Protein AF-A0A0D6L3E4-F1 (afdb_monomer_lite)

pLDDT: mean 83.09, std 7.88, range [55.25, 94.44]

Secondary structure (DSSP, 8-state):
-HHHHHTHHHHHGGGHHHHHHHHHHHHHHHHHHHHTT-HHHHHHHHHHHHHHHHHHHHHHHHHHHHHHHHHHTT-HHHHHH---HHHHHHHHHHH-SGGGGGT---TTTS-HHHHHHHHHHHHH--PPP--HHHHHHHHHHHHHHHHHTT-

InterPro domains:
  IPR002687 Nop domain [PF01798] (52-151)
  IPR012976 NOSIC [SM00931] (45-97)
  IPR036070 Nop domain superfamily [SSF89124] (38-151)
  IPR045056 Nucleolar protein Nop56/Nop58 [PTHR10894] (1-151)

Structure (mmCIF, N/CA/C/O backbone):
data_AF-A0A0D6L3E4-F1
#
_entry.id   AF-A0A0D6L3E4-F1
#
loop_
_atom_site.group_PDB
_atom_site.id
_atom_site.type_symbol
_atom_site.label_atom_id
_atom_site.label_alt_id
_atom_site.label_comp_id
_atom_site.label_asym_id
_atom_site.label_entity_id
_atom_site.label_seq_id
_atom_site.pdbx_PDB_ins_code
_atom_site.Cartn_x
_atom_site.Cartn_y
_atom_site.Cartn_z
_atom_site.occupancy
_atom_site.B_iso_or_equiv
_atom_site.auth_seq_id
_atom_site.auth_comp_id
_atom_site.auth_asym_id
_atom_site.auth_atom_id
_atom_site.pdbx_PDB_model_num
ATOM 1 N N . MET A 1 1 ? 37.927 -5.385 -56.329 1.00 59.38 1 MET A N 1
ATOM 2 C CA . MET A 1 1 ? 36.791 -5.251 -55.379 1.00 59.38 1 MET A CA 1
ATOM 3 C C . MET A 1 1 ? 36.071 -3.898 -55.409 1.00 59.38 1 MET A C 1
ATOM 5 O O . MET A 1 1 ? 34.868 -3.894 -55.186 1.00 59.38 1 MET A O 1
ATOM 9 N N . ARG A 1 2 ? 36.731 -2.763 -55.697 1.00 78.50 2 ARG A N 1
ATOM 10 C CA . ARG A 1 2 ? 36.058 -1.447 -55.778 1.00 78.50 2 ARG A CA 1
ATOM 11 C C . ARG A 1 2 ? 34.987 -1.383 -56.881 1.00 78.50 2 ARG A C 1
ATOM 13 O O . ARG A 1 2 ? 33.879 -0.946 -56.604 1.00 78.50 2 ARG A O 1
ATOM 20 N N . SER A 1 3 ? 35.289 -1.900 -58.074 1.00 79.81 3 SER A N 1
ATOM 21 C CA . SER A 1 3 ? 34.380 -1.858 -59.231 1.00 79.81 3 SER A CA 1
ATOM 22 C C . SER A 1 3 ? 33.106 -2.691 -59.053 1.00 79.81 3 SER A C 1
ATOM 24 O O . SER A 1 3 ? 32.079 -2.356 -59.618 1.00 79.81 3 SER A O 1
ATOM 26 N N . ILE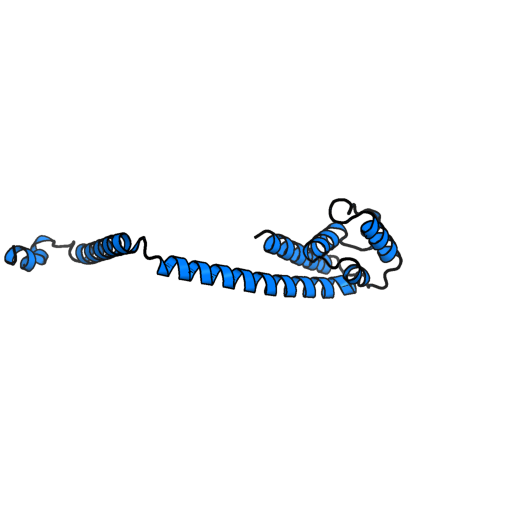 A 1 4 ? 33.146 -3.755 -58.248 1.00 78.44 4 ILE A N 1
ATOM 27 C CA . ILE A 1 4 ? 31.958 -4.573 -57.945 1.00 78.44 4 ILE A CA 1
ATOM 28 C C . ILE A 1 4 ? 31.076 -3.850 -56.919 1.00 78.44 4 ILE A C 1
ATOM 30 O O . ILE A 1 4 ? 29.863 -3.797 -57.076 1.00 78.44 4 ILE A O 1
ATOM 34 N N . ARG A 1 5 ? 31.683 -3.215 -55.905 1.00 77.06 5 ARG A N 1
ATOM 35 C CA . ARG A 1 5 ? 30.949 -2.423 -54.904 1.00 77.06 5 ARG A CA 1
ATOM 36 C C . ARG A 1 5 ? 30.283 -1.185 -55.505 1.00 77.06 5 ARG A C 1
ATOM 38 O O . ARG A 1 5 ? 29.198 -0.832 -55.072 1.00 77.06 5 ARG A O 1
ATOM 45 N N . SER A 1 6 ? 30.902 -0.544 -56.499 1.00 80.19 6 SER A N 1
ATOM 46 C CA . SER A 1 6 ? 30.318 0.631 -57.161 1.00 80.19 6 SER A CA 1
ATOM 47 C C . SER A 1 6 ? 29.132 0.296 -58.068 1.00 80.19 6 SER A C 1
ATOM 49 O O . SER A 1 6 ? 28.303 1.162 -58.307 1.00 80.19 6 SER A O 1
ATOM 51 N N . HIS A 1 7 ? 29.039 -0.944 -58.560 1.00 80.88 7 HIS A N 1
ATOM 52 C CA . HIS A 1 7 ? 27.945 -1.407 -59.424 1.00 80.88 7 HIS A CA 1
ATOM 53 C C . HIS A 1 7 ? 26.970 -2.343 -58.694 1.00 80.88 7 HIS A C 1
ATOM 55 O O . HIS A 1 7 ? 26.153 -3.000 -59.334 1.00 80.88 7 HIS A O 1
ATOM 61 N N . ILE A 1 8 ? 27.037 -2.407 -57.360 1.00 78.62 8 ILE A N 1
ATOM 62 C CA . ILE A 1 8 ? 26.200 -3.303 -56.551 1.00 78.62 8 ILE A CA 1
ATOM 63 C C . ILE A 1 8 ? 24.707 -2.974 -56.692 1.00 78.62 8 ILE A C 1
ATOM 65 O O . ILE A 1 8 ? 23.873 -3.872 -56.681 1.00 78.62 8 ILE A O 1
ATOM 69 N N . ASP A 1 9 ? 24.394 -1.699 -56.934 1.00 76.94 9 ASP A N 1
ATOM 70 C CA . ASP A 1 9 ? 23.041 -1.207 -57.192 1.00 76.94 9 ASP A CA 1
ATOM 71 C C . ASP A 1 9 ? 22.421 -1.821 -58.455 1.00 76.94 9 ASP A C 1
ATOM 73 O O . ASP A 1 9 ? 21.228 -2.099 -58.478 1.00 76.94 9 ASP A O 1
ATOM 77 N N . SER A 1 10 ? 23.232 -2.069 -59.488 1.00 79.62 10 SER A N 1
ATOM 78 C CA . SER A 1 10 ? 22.7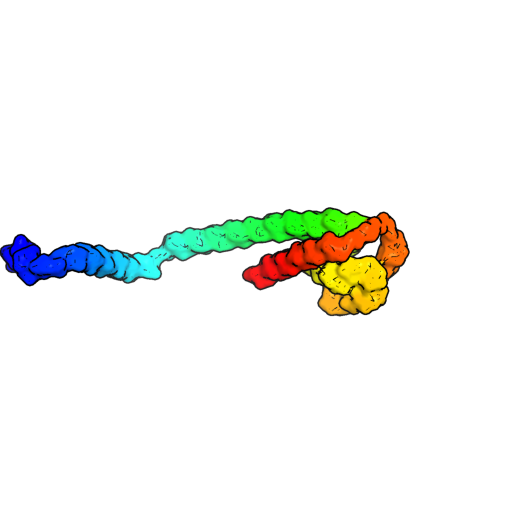93 -2.731 -60.725 1.00 79.62 10 SER A CA 1
ATOM 79 C C . SER A 1 10 ? 22.537 -4.227 -60.507 1.00 79.62 10 SER A C 1
ATOM 81 O O . SER A 1 10 ? 21.697 -4.831 -61.166 1.00 79.62 10 SER A O 1
ATOM 83 N N . LEU A 1 11 ? 23.246 -4.827 -59.547 1.00 78.75 11 LEU A N 1
ATOM 84 C CA . LEU A 1 11 ? 23.202 -6.261 -59.266 1.00 78.75 11 LEU A CA 1
ATOM 85 C C . LEU A 1 11 ? 22.035 -6.660 -58.346 1.00 78.75 11 LEU A C 1
ATOM 87 O O . LEU A 1 11 ? 21.583 -7.798 -58.394 1.00 78.75 11 LEU A O 1
ATOM 91 N N . LEU A 1 12 ? 21.577 -5.736 -57.494 1.00 74.81 12 LEU A N 1
ATOM 92 C CA . LEU A 1 12 ? 20.549 -5.971 -56.470 1.00 74.81 12 LEU A CA 1
ATOM 93 C C . LEU A 1 12 ? 19.116 -5.675 -56.936 1.00 74.81 12 LEU A C 1
ATOM 95 O O . LEU A 1 12 ? 18.178 -6.098 -56.262 1.00 74.81 12 LEU A O 1
ATOM 99 N N . GLY A 1 13 ? 18.937 -4.968 -58.058 1.00 77.88 13 GLY A N 1
ATOM 100 C CA . GLY A 1 13 ? 17.621 -4.693 -58.644 1.00 77.88 13 GLY A CA 1
ATOM 101 C C . GLY A 1 13 ? 16.624 -4.109 -57.632 1.00 77.88 13 GLY A C 1
ATOM 102 O O . GLY A 1 13 ? 16.826 -3.010 -57.114 1.00 77.88 13 GLY A O 1
ATOM 103 N N . GLU A 1 14 ? 15.561 -4.863 -57.335 1.00 69.25 14 GLU A N 1
ATOM 104 C CA . GLU A 1 14 ? 14.464 -4.479 -56.429 1.00 69.25 14 GLU A CA 1
ATOM 105 C C . GLU A 1 14 ? 14.840 -4.512 -54.930 1.00 69.25 14 GLU A C 1
ATOM 107 O O . GLU A 1 14 ? 14.251 -3.786 -54.131 1.00 69.25 14 GLU A O 1
ATOM 112 N N . HIS A 1 15 ? 15.880 -5.256 -54.530 1.00 71.69 15 HIS A N 1
ATOM 113 C CA . HIS A 1 15 ? 16.285 -5.424 -53.120 1.00 71.69 15 HIS A CA 1
ATOM 114 C C . HIS A 1 15 ? 17.180 -4.292 -52.580 1.00 71.69 15 HIS A C 1
ATOM 116 O O . HIS A 1 15 ? 17.737 -4.371 -51.481 1.00 71.69 15 HIS A O 1
ATOM 122 N N . LYS A 1 16 ? 17.333 -3.199 -53.335 1.00 71.44 16 LYS A N 1
ATOM 123 C CA . LYS A 1 16 ? 18.167 -2.047 -52.954 1.00 71.44 16 LYS A CA 1
ATOM 124 C C . LYS A 1 16 ? 17.719 -1.399 -51.638 1.00 71.44 16 LYS A C 1
ATOM 126 O O . LYS A 1 16 ? 18.558 -0.989 -50.835 1.00 71.44 16 LYS A O 1
ATOM 131 N N . ALA A 1 17 ? 16.408 -1.321 -51.416 1.00 70.88 17 ALA A N 1
ATOM 132 C CA . ALA A 1 17 ? 15.833 -0.760 -50.195 1.00 70.88 17 ALA A CA 1
ATOM 133 C C . ALA A 1 17 ? 16.077 -1.656 -48.966 1.00 70.88 17 ALA A C 1
ATOM 135 O O . ALA A 1 17 ? 16.253 -1.152 -47.859 1.00 70.88 17 ALA A O 1
ATOM 136 N N . GLU A 1 18 ? 16.152 -2.974 -49.155 1.00 77.69 18 GLU A N 1
ATOM 137 C CA . GLU A 1 18 ? 16.373 -3.941 -48.075 1.00 77.69 18 GLU A CA 1
ATOM 138 C C . GLU A 1 18 ? 17.840 -3.982 -47.636 1.00 77.69 18 GLU A C 1
ATOM 140 O O . GLU A 1 18 ? 18.134 -4.187 -46.459 1.00 77.69 18 GLU A O 1
ATOM 145 N N . LEU A 1 19 ? 18.779 -3.711 -48.550 1.00 81.25 19 LEU A N 1
ATOM 146 C CA . LEU A 1 19 ? 20.210 -3.715 -48.245 1.00 81.25 19 LEU A CA 1
ATOM 147 C C . LEU A 1 19 ? 20.599 -2.623 -47.236 1.00 81.25 19 LEU A C 1
ATOM 149 O O . LEU A 1 19 ? 21.440 -2.855 -46.368 1.00 81.25 19 LEU A O 1
ATOM 153 N N . SER A 1 20 ? 20.007 -1.429 -47.329 1.00 79.44 20 SER A N 1
ATOM 154 C CA . SER A 1 20 ? 20.287 -0.338 -46.386 1.00 79.44 20 SER A CA 1
ATOM 155 C C . SER A 1 20 ? 19.754 -0.665 -44.987 1.00 79.44 20 SER A C 1
ATOM 157 O O . SER A 1 20 ? 20.484 -0.505 -44.007 1.00 79.44 20 SER A O 1
ATOM 159 N N . ALA A 1 21 ? 18.538 -1.214 -44.900 1.00 83.69 21 ALA A N 1
ATOM 160 C CA . ALA A 1 21 ? 17.942 -1.688 -43.654 1.00 83.69 21 ALA A CA 1
ATOM 161 C C . ALA A 1 21 ? 18.743 -2.851 -43.043 1.00 83.69 21 ALA A C 1
ATOM 163 O O . ALA A 1 21 ? 19.004 -2.858 -41.840 1.00 83.69 21 ALA A O 1
ATOM 164 N N . MET A 1 22 ? 19.212 -3.792 -43.868 1.00 86.75 22 MET A N 1
ATOM 165 C CA . MET A 1 22 ? 20.044 -4.913 -43.430 1.00 86.75 22 MET A CA 1
ATOM 166 C C . MET A 1 22 ? 21.421 -4.445 -42.941 1.00 86.75 22 MET A C 1
ATOM 168 O O . MET A 1 22 ? 21.871 -4.867 -41.877 1.00 86.75 22 MET A O 1
ATOM 172 N N . ASN A 1 23 ? 22.076 -3.532 -43.662 1.00 85.38 23 ASN A N 1
ATOM 173 C CA . ASN A 1 23 ? 23.354 -2.954 -43.242 1.00 85.38 23 ASN A CA 1
ATOM 174 C C . ASN A 1 23 ? 23.218 -2.196 -41.917 1.00 85.38 23 ASN A C 1
ATOM 176 O O . ASN A 1 23 ? 24.080 -2.329 -41.049 1.00 85.38 23 ASN A O 1
ATOM 180 N N . LEU A 1 24 ? 22.124 -1.449 -41.734 1.00 87.75 24 LEU A N 1
ATOM 181 C CA . LEU A 1 24 ? 21.815 -0.789 -40.469 1.00 87.75 24 LEU A CA 1
ATOM 182 C C . LEU A 1 24 ? 21.603 -1.822 -39.354 1.00 87.75 24 LEU A C 1
ATOM 184 O O . LEU A 1 24 ? 22.232 -1.730 -38.303 1.00 87.75 24 LEU A O 1
ATOM 188 N N . ALA A 1 25 ? 20.783 -2.848 -39.585 1.00 88.00 25 ALA A N 1
ATOM 189 C CA . ALA A 1 25 ? 20.517 -3.894 -38.601 1.00 88.00 25 ALA A CA 1
ATOM 190 C C . ALA A 1 25 ? 21.801 -4.621 -38.163 1.00 88.00 25 ALA A C 1
ATOM 192 O O . ALA A 1 25 ? 22.013 -4.828 -36.965 1.00 88.00 25 ALA A O 1
ATOM 193 N N . VAL A 1 26 ? 22.687 -4.945 -39.112 1.00 89.31 26 VAL A N 1
ATOM 194 C CA . VAL A 1 26 ? 23.989 -5.572 -38.845 1.00 89.31 26 VAL A CA 1
ATOM 195 C C . VAL A 1 26 ? 24.929 -4.609 -38.119 1.00 89.31 26 VAL A C 1
ATOM 197 O O . VAL A 1 26 ? 25.560 -5.004 -37.144 1.00 89.31 26 VAL A O 1
ATOM 200 N N . ALA A 1 27 ? 24.998 -3.336 -38.516 1.00 88.12 27 ALA A N 1
ATOM 201 C CA . ALA A 1 27 ? 25.813 -2.341 -37.819 1.00 88.12 27 ALA A CA 1
ATOM 202 C C . ALA A 1 27 ? 25.357 -2.152 -36.360 1.00 88.12 27 ALA A C 1
ATOM 204 O O . ALA A 1 27 ? 26.182 -2.140 -35.445 1.00 88.12 27 ALA A O 1
ATOM 205 N N . HIS A 1 28 ? 24.043 -2.093 -36.121 1.00 88.12 28 HIS A N 1
ATOM 206 C CA . HIS A 1 28 ? 23.473 -2.018 -34.778 1.00 88.12 28 HIS A CA 1
ATOM 207 C C . HIS A 1 28 ? 23.685 -3.307 -33.976 1.00 88.12 28 HIS A C 1
ATOM 209 O O . HIS A 1 28 ? 23.875 -3.229 -32.763 1.00 88.12 28 HIS A O 1
ATOM 215 N N . SER A 1 29 ? 23.632 -4.493 -34.590 1.00 84.38 29 SER A N 1
ATOM 216 C CA . SER A 1 29 ? 23.859 -5.758 -33.877 1.00 84.38 29 SER A CA 1
ATOM 217 C C . SER A 1 29 ? 25.331 -5.939 -33.493 1.00 84.38 29 SER A C 1
ATOM 219 O O . SER A 1 29 ? 25.608 -6.301 -32.351 1.00 84.38 29 SER A O 1
ATOM 221 N N . LEU A 1 30 ? 26.271 -5.586 -34.378 1.00 84.00 30 LEU A N 1
ATOM 222 C CA . LEU A 1 30 ? 27.715 -5.580 -34.107 1.00 84.00 30 LEU A CA 1
ATOM 223 C C . LEU A 1 30 ? 28.097 -4.524 -33.064 1.00 84.00 30 LEU A C 1
ATOM 225 O O . LEU A 1 30 ? 28.866 -4.814 -32.145 1.00 84.00 30 LEU A O 1
ATOM 229 N N . GLY A 1 31 ? 27.529 -3.318 -33.170 1.00 80.50 31 GLY A N 1
ATOM 230 C CA . GLY A 1 31 ? 27.694 -2.256 -32.177 1.00 80.50 31 GLY A CA 1
ATOM 231 C C . GLY A 1 31 ? 27.165 -2.684 -30.810 1.00 80.50 31 GLY A C 1
ATOM 232 O O . GLY A 1 31 ? 27.891 -2.619 -29.822 1.00 80.50 31 GLY A O 1
ATOM 233 N N . ARG A 1 32 ? 25.942 -3.230 -30.751 1.00 75.38 32 ARG A N 1
ATOM 234 C CA . ARG A 1 32 ? 25.378 -3.781 -29.511 1.00 75.38 32 ARG A CA 1
ATOM 235 C C . ARG A 1 32 ? 26.198 -4.943 -28.970 1.00 75.38 32 ARG A C 1
ATOM 237 O O . ARG A 1 32 ? 26.354 -5.011 -27.766 1.00 75.38 32 ARG A O 1
ATOM 244 N N . TYR A 1 33 ? 26.751 -5.823 -29.804 1.00 74.69 33 TYR A N 1
ATOM 245 C CA . TYR A 1 33 ? 27.596 -6.927 -29.337 1.00 74.69 33 TYR A CA 1
ATOM 246 C C . TYR A 1 33 ? 28.880 -6.435 -28.658 1.00 74.69 33 TYR A C 1
ATOM 248 O O . TYR A 1 33 ? 29.246 -6.953 -27.610 1.00 74.69 33 TYR A O 1
ATOM 256 N N . LYS A 1 34 ? 29.526 -5.396 -29.198 1.00 69.75 34 LYS A N 1
ATOM 257 C CA . LYS A 1 34 ? 30.697 -4.776 -28.555 1.00 69.75 34 LYS A CA 1
ATOM 258 C C . LYS A 1 34 ? 30.341 -4.000 -27.282 1.00 69.75 34 LYS A C 1
ATOM 260 O O . LYS A 1 34 ? 31.139 -3.963 -26.358 1.00 69.75 34 LYS A O 1
ATOM 265 N N . VAL A 1 35 ? 29.148 -3.406 -27.234 1.00 64.94 35 VAL A N 1
ATOM 266 C CA . VAL A 1 35 ? 28.647 -2.575 -26.119 1.00 64.94 35 VAL A CA 1
ATOM 267 C C . VAL A 1 35 ? 27.800 -3.391 -25.121 1.00 64.94 35 VAL A C 1
ATOM 269 O O . VAL A 1 35 ? 27.325 -2.851 -24.128 1.00 64.94 35 VAL A O 1
ATOM 272 N N . LYS A 1 36 ? 27.607 -4.703 -25.344 1.00 59.12 36 LYS A N 1
ATOM 273 C CA . LYS A 1 36 ? 26.748 -5.590 -24.525 1.00 59.12 36 LYS A CA 1
ATOM 274 C C . LYS A 1 36 ? 27.195 -5.675 -23.063 1.00 59.12 36 LYS A C 1
ATOM 276 O O . LYS A 1 36 ? 26.389 -6.034 -22.217 1.00 59.12 36 LYS A O 1
ATOM 281 N N . PHE A 1 37 ? 28.440 -5.301 -22.788 1.00 55.25 37 PHE A N 1
ATOM 282 C CA . PHE A 1 37 ? 28.998 -5.118 -21.455 1.00 55.25 37 PHE A CA 1
ATOM 283 C C . PHE A 1 37 ? 29.550 -3.696 -21.312 1.00 55.25 37 PHE A C 1
ATOM 285 O O . PHE A 1 37 ? 30.735 -3.533 -21.053 1.00 55.25 37 PHE A O 1
ATOM 292 N N . ASN A 1 38 ? 28.735 -2.660 -21.548 1.00 62.91 38 ASN A N 1
ATOM 293 C CA . ASN A 1 38 ? 29.078 -1.326 -21.056 1.00 62.91 38 ASN A CA 1
ATOM 294 C C . ASN A 1 38 ? 28.528 -1.177 -19.625 1.00 62.91 38 ASN A C 1
ATOM 296 O O . ASN A 1 38 ? 27.305 -1.055 -19.485 1.00 62.91 38 ASN A O 1
ATOM 300 N N . PRO A 1 39 ? 29.382 -1.194 -18.584 1.00 63.47 39 PRO A N 1
ATOM 301 C CA . PRO A 1 39 ? 28.958 -1.049 -17.191 1.00 63.47 39 PRO A CA 1
ATOM 302 C C . PRO A 1 39 ? 28.170 0.245 -16.947 1.00 63.47 39 PRO A C 1
ATOM 304 O O . PRO A 1 39 ? 27.203 0.236 -16.197 1.00 63.47 39 PRO A O 1
ATOM 307 N N . GLU A 1 40 ? 28.467 1.312 -17.696 1.00 63.47 40 GLU A N 1
ATOM 308 C CA . GLU A 1 40 ? 27.832 2.630 -17.540 1.00 63.47 40 GLU A CA 1
ATOM 309 C C . GLU A 1 40 ? 26.306 2.609 -17.761 1.00 63.47 40 GLU A C 1
ATOM 311 O O . GLU A 1 40 ? 25.557 3.384 -17.159 1.00 63.47 40 GLU A O 1
ATOM 316 N N . LYS A 1 41 ? 25.809 1.707 -18.625 1.00 69.00 41 LYS A N 1
ATOM 317 C CA . LYS A 1 41 ? 24.359 1.551 -18.837 1.00 69.00 41 LYS A CA 1
ATOM 318 C C . LYS A 1 41 ? 23.677 0.840 -17.675 1.00 69.00 41 LYS A C 1
ATOM 320 O O . LYS A 1 41 ? 22.524 1.151 -17.389 1.00 69.00 41 LYS A O 1
ATOM 325 N N . ILE A 1 42 ? 24.369 -0.097 -17.032 1.00 70.19 42 ILE A N 1
ATOM 326 C CA . ILE A 1 42 ? 23.856 -0.801 -15.854 1.00 70.19 42 ILE A CA 1
ATOM 327 C C . ILE A 1 42 ? 23.780 0.186 -14.687 1.00 70.19 42 ILE A C 1
ATOM 329 O O . ILE A 1 42 ? 22.743 0.261 -14.036 1.00 70.19 42 ILE A O 1
ATOM 333 N N . ASP A 1 43 ? 24.802 1.022 -14.507 1.00 80.75 43 ASP A N 1
ATOM 334 C CA . ASP A 1 43 ? 24.829 2.039 -13.449 1.00 80.75 43 ASP A CA 1
ATOM 335 C C . ASP A 1 43 ? 23.672 3.038 -13.585 1.00 80.75 43 ASP A C 1
ATOM 337 O O . ASP A 1 43 ? 23.020 3.382 -12.601 1.00 80.75 43 ASP A O 1
ATOM 341 N N . THR A 1 44 ? 23.334 3.433 -14.818 1.00 84.56 44 THR A N 1
ATOM 342 C CA . THR A 1 44 ? 22.174 4.304 -15.072 1.00 84.56 44 THR A CA 1
ATOM 343 C C . THR A 1 44 ? 20.855 3.631 -14.671 1.00 84.56 44 THR A C 1
ATOM 345 O O . THR A 1 44 ? 19.997 4.278 -14.074 1.00 84.56 44 THR A O 1
ATOM 348 N N . MET A 1 45 ? 20.688 2.333 -14.960 1.00 84.88 45 MET A N 1
ATOM 349 C CA . MET A 1 45 ? 19.491 1.579 -14.559 1.00 84.88 45 MET A CA 1
ATOM 350 C C . MET A 1 45 ? 19.409 1.391 -13.041 1.00 84.88 45 MET A C 1
ATOM 352 O O . MET A 1 45 ? 18.317 1.455 -12.487 1.00 84.88 45 MET A O 1
ATOM 356 N N . ILE A 1 46 ? 20.546 1.193 -12.366 1.00 87.62 46 ILE A N 1
ATOM 357 C CA . ILE A 1 46 ? 20.601 1.088 -10.902 1.00 87.62 46 ILE A CA 1
ATOM 358 C C . ILE A 1 46 ? 20.180 2.413 -10.263 1.00 87.62 46 ILE A C 1
ATOM 360 O O . ILE A 1 46 ? 19.334 2.409 -9.375 1.00 87.62 46 ILE A O 1
ATOM 364 N N . VAL A 1 47 ? 20.705 3.547 -10.741 1.00 90.56 47 VAL A N 1
ATOM 365 C CA . VAL A 1 47 ? 20.309 4.873 -10.236 1.00 90.56 47 VAL A CA 1
ATOM 366 C C . VAL A 1 47 ? 18.810 5.101 -10.433 1.00 90.56 47 VAL A C 1
ATOM 368 O O . VAL A 1 47 ? 18.137 5.530 -9.502 1.00 90.56 47 VAL A O 1
ATOM 371 N N . GLN A 1 48 ? 18.268 4.751 -11.603 1.00 90.62 48 GLN A N 1
ATOM 372 C CA . GLN A 1 48 ? 16.828 4.848 -11.866 1.00 90.62 48 GLN A CA 1
ATOM 373 C C . GLN A 1 48 ? 15.997 3.953 -10.941 1.00 90.62 48 GLN A C 1
ATOM 375 O O . GLN A 1 48 ? 14.963 4.395 -10.454 1.00 90.62 48 GLN A O 1
ATOM 380 N N . ALA A 1 49 ? 16.440 2.720 -10.681 1.00 92.62 49 ALA A N 1
ATOM 381 C CA . ALA A 1 49 ? 15.744 1.800 -9.786 1.00 92.62 49 ALA A CA 1
ATOM 382 C C . ALA A 1 49 ? 15.742 2.295 -8.331 1.00 92.62 49 ALA A C 1
ATOM 384 O O . ALA A 1 49 ? 14.712 2.213 -7.671 1.00 92.62 49 ALA A O 1
ATOM 385 N N . VAL A 1 50 ? 16.858 2.852 -7.847 1.00 93.00 50 VAL A N 1
ATOM 386 C CA . VAL A 1 50 ? 16.935 3.444 -6.500 1.00 93.00 50 VAL A CA 1
ATOM 387 C C . VAL A 1 50 ? 16.032 4.672 -6.396 1.00 93.00 50 VAL A C 1
ATOM 389 O O . VAL A 1 50 ? 15.251 4.766 -5.458 1.00 93.00 50 VAL A O 1
ATOM 392 N N . SER A 1 51 ? 16.069 5.575 -7.383 1.00 94.44 51 SER A N 1
ATOM 393 C CA . SER A 1 51 ? 15.166 6.735 -7.404 1.00 94.44 51 SER A CA 1
ATOM 394 C C . SER A 1 51 ? 13.693 6.326 -7.450 1.00 94.44 51 SER A C 1
ATOM 396 O O . SER A 1 51 ? 12.875 6.941 -6.777 1.00 94.44 51 SER A O 1
ATOM 398 N N . LEU A 1 52 ? 13.355 5.272 -8.201 1.00 92.12 52 LEU A N 1
ATOM 399 C CA . LEU A 1 52 ? 11.992 4.746 -8.244 1.00 92.12 52 LEU A CA 1
ATOM 400 C C . LEU A 1 52 ? 11.552 4.198 -6.882 1.00 92.12 52 LEU A C 1
ATOM 402 O O . LEU A 1 52 ? 10.416 4.430 -6.487 1.00 92.12 52 LEU A O 1
ATOM 406 N N . LEU A 1 53 ? 12.433 3.497 -6.166 1.00 92.50 53 LEU A N 1
ATOM 407 C CA . LEU A 1 53 ? 12.146 2.979 -4.826 1.00 92.50 53 LEU A CA 1
ATOM 408 C C . LEU A 1 53 ? 11.877 4.134 -3.846 1.00 92.50 53 LEU A C 1
ATOM 410 O O . LEU A 1 53 ? 10.853 4.132 -3.167 1.00 92.50 53 LEU A O 1
ATOM 414 N N . ASP A 1 54 ? 12.719 5.171 -3.861 1.00 94.25 54 ASP A N 1
ATOM 415 C CA . ASP A 1 54 ? 12.528 6.365 -3.025 1.00 94.25 54 ASP A CA 1
ATOM 416 C C . ASP A 1 54 ? 11.207 7.097 -3.325 1.00 94.25 54 ASP A C 1
ATOM 418 O O . ASP A 1 54 ? 10.580 7.671 -2.429 1.00 94.25 54 ASP A O 1
ATOM 422 N N . ASP A 1 55 ? 10.795 7.136 -4.592 1.00 93.44 55 ASP A N 1
ATOM 423 C CA . ASP A 1 55 ? 9.541 7.770 -4.997 1.00 93.44 55 ASP A CA 1
ATOM 424 C C . ASP A 1 55 ? 8.325 6.910 -4.623 1.00 93.44 55 ASP A C 1
ATOM 426 O O . ASP A 1 55 ? 7.339 7.454 -4.118 1.00 93.44 55 ASP A O 1
ATOM 430 N N . LEU A 1 56 ? 8.420 5.581 -4.751 1.00 91.31 56 LEU A N 1
ATOM 431 C CA . LEU A 1 56 ? 7.393 4.649 -4.280 1.00 91.31 56 LEU A CA 1
ATOM 432 C C . LEU A 1 56 ? 7.162 4.775 -2.770 1.00 91.31 56 LEU A C 1
ATOM 434 O O . LEU A 1 56 ? 6.011 4.858 -2.347 1.00 91.31 56 LEU A O 1
ATOM 438 N N . ASP A 1 57 ? 8.218 4.873 -1.960 1.00 90.81 57 ASP A N 1
ATOM 439 C CA . ASP A 1 57 ? 8.087 5.038 -0.506 1.00 90.81 57 ASP A CA 1
ATOM 440 C C . ASP A 1 57 ? 7.359 6.340 -0.129 1.00 90.81 57 ASP A C 1
ATOM 442 O O . ASP A 1 57 ? 6.508 6.366 0.770 1.00 90.81 57 ASP A O 1
ATOM 446 N N . LYS A 1 58 ? 7.644 7.440 -0.839 1.00 92.31 58 LYS A N 1
ATOM 447 C CA . LYS A 1 58 ? 6.951 8.723 -0.626 1.00 92.31 58 LYS A CA 1
ATOM 448 C C . LYS A 1 58 ? 5.482 8.643 -1.021 1.00 92.31 58 LYS A C 1
ATOM 450 O O . LYS A 1 58 ? 4.627 9.152 -0.291 1.00 92.31 58 LYS A O 1
ATOM 455 N N . GLU A 1 59 ? 5.181 8.045 -2.171 1.00 90.88 59 GLU A N 1
ATOM 456 C CA . GLU A 1 59 ? 3.804 7.879 -2.636 1.00 90.88 59 GLU A CA 1
ATOM 457 C C . GLU A 1 59 ? 3.008 6.959 -1.711 1.00 90.88 59 GLU A C 1
ATOM 459 O O . GLU A 1 59 ? 1.896 7.313 -1.318 1.00 90.88 59 GLU A O 1
ATOM 464 N N . LEU A 1 60 ? 3.599 5.844 -1.273 1.00 91.50 60 LEU A N 1
ATOM 465 C CA . LEU A 1 60 ? 2.998 4.925 -0.311 1.00 91.50 60 LEU A CA 1
ATOM 466 C C . LEU A 1 60 ? 2.634 5.655 0.981 1.00 91.50 60 LEU A C 1
ATOM 468 O O . LEU A 1 60 ? 1.507 5.527 1.463 1.00 91.50 60 LEU A O 1
ATOM 472 N N . ASN A 1 61 ? 3.539 6.477 1.518 1.00 91.81 61 ASN A N 1
ATOM 473 C CA . ASN A 1 61 ? 3.243 7.275 2.703 1.00 91.81 61 ASN A CA 1
ATOM 474 C C . ASN A 1 61 ? 2.074 8.249 2.467 1.00 91.81 61 ASN A C 1
ATOM 476 O O . ASN A 1 61 ? 1.162 8.331 3.288 1.00 91.81 61 ASN A O 1
ATOM 480 N N . ASN A 1 62 ? 2.044 8.945 1.328 1.00 92.12 62 ASN A N 1
ATOM 481 C CA . ASN A 1 62 ? 0.936 9.843 0.992 1.00 92.12 62 ASN A CA 1
ATOM 482 C C . ASN A 1 62 ? -0.405 9.098 0.895 1.00 92.12 62 ASN A C 1
ATOM 484 O O . ASN A 1 62 ? -1.406 9.570 1.441 1.00 92.12 62 ASN A O 1
ATOM 488 N N . TYR A 1 63 ? -0.435 7.925 0.256 1.00 91.31 63 TYR A N 1
ATOM 489 C CA . TYR A 1 63 ? -1.644 7.105 0.169 1.00 91.31 63 TYR A CA 1
ATOM 490 C C . TYR A 1 63 ? -2.104 6.609 1.536 1.00 91.31 63 TYR A C 1
ATOM 492 O O . TYR A 1 63 ? -3.297 6.658 1.834 1.00 91.31 63 TYR A O 1
ATOM 500 N N . VAL A 1 64 ? -1.178 6.191 2.399 1.00 91.31 64 VAL A N 1
ATOM 501 C CA . VAL A 1 64 ? -1.511 5.744 3.755 1.00 91.31 64 VAL A CA 1
ATOM 502 C C . VAL A 1 64 ? -2.063 6.889 4.590 1.00 91.31 64 VAL A C 1
ATOM 504 O O . VAL A 1 64 ? -3.104 6.725 5.225 1.00 91.31 64 VAL A O 1
ATOM 507 N N . MET A 1 65 ? -1.422 8.059 4.566 1.00 91.56 65 MET A N 1
ATOM 508 C CA . MET A 1 65 ? -1.922 9.235 5.279 1.00 91.56 65 MET A CA 1
ATOM 509 C C . MET A 1 65 ? -3.313 9.627 4.778 1.00 91.56 65 MET A C 1
ATOM 511 O O . MET A 1 65 ? -4.210 9.879 5.581 1.00 91.56 65 MET A O 1
ATOM 515 N N . ARG A 1 66 ? -3.545 9.555 3.463 1.00 91.50 66 ARG A N 1
ATOM 516 C CA . ARG A 1 66 ? -4.865 9.801 2.879 1.00 91.50 66 ARG A CA 1
ATOM 517 C C . ARG A 1 66 ? -5.911 8.777 3.325 1.00 91.50 66 ARG A C 1
ATOM 519 O O . ARG A 1 66 ? -7.029 9.155 3.670 1.00 91.50 66 ARG A O 1
ATOM 526 N N . CYS A 1 67 ? -5.549 7.496 3.354 1.00 90.75 67 CYS A N 1
ATOM 527 C CA . CYS A 1 67 ? -6.416 6.422 3.833 1.00 90.75 67 CYS A CA 1
ATOM 528 C C . CYS A 1 67 ? -6.752 6.590 5.323 1.00 90.75 67 CYS A C 1
ATOM 530 O O . CYS A 1 67 ? -7.894 6.366 5.724 1.00 90.75 67 CYS A O 1
ATOM 532 N N . ARG A 1 68 ? -5.782 7.023 6.140 1.00 90.81 68 ARG A N 1
ATOM 533 C CA . ARG A 1 68 ? -5.975 7.328 7.565 1.00 90.81 68 ARG A CA 1
ATOM 534 C C . ARG A 1 68 ? -6.932 8.491 7.776 1.00 90.81 68 ARG A C 1
ATOM 536 O O . ARG A 1 68 ? -7.783 8.406 8.650 1.00 90.81 68 ARG A O 1
ATOM 543 N N . GLU A 1 69 ? -6.834 9.549 6.977 1.00 90.00 69 GLU A N 1
ATOM 544 C CA . GLU A 1 69 ? -7.777 10.670 7.036 1.00 90.00 69 GLU A CA 1
ATOM 545 C C . GLU A 1 69 ? -9.196 10.237 6.658 1.00 90.00 69 GLU A C 1
ATOM 547 O O . GLU A 1 69 ? -10.142 10.545 7.377 1.00 90.00 69 GLU A O 1
ATOM 552 N N . TRP A 1 70 ? -9.352 9.505 5.549 1.00 89.25 70 TRP A N 1
ATOM 553 C CA . TRP A 1 70 ? -10.659 9.036 5.076 1.00 89.25 70 TRP A CA 1
ATOM 554 C C . TRP A 1 70 ? -11.324 8.082 6.060 1.00 89.25 70 TRP A C 1
ATOM 556 O O . TRP A 1 70 ? -12.464 8.313 6.460 1.00 89.25 70 TRP A O 1
ATOM 566 N N . TYR A 1 71 ? -10.605 7.049 6.500 1.00 89.44 71 TYR A N 1
ATOM 567 C CA . TYR A 1 71 ? -11.140 6.111 7.479 1.00 89.44 71 TYR A CA 1
ATOM 568 C C . TYR A 1 71 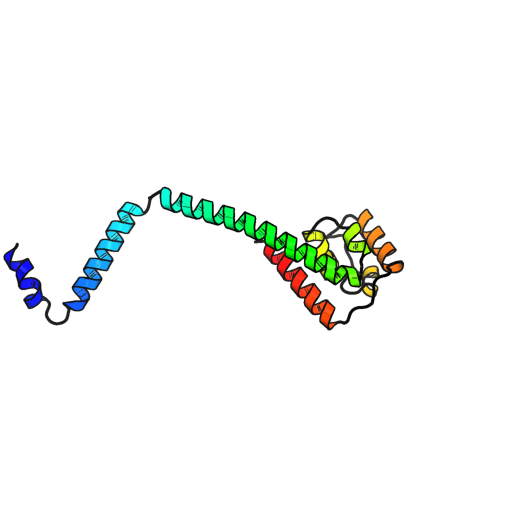? -11.241 6.729 8.878 1.00 89.44 71 TYR A C 1
ATOM 570 O O . TYR A 1 71 ? -12.083 6.316 9.665 1.00 89.44 71 TYR A O 1
ATOM 578 N N . GLY A 1 72 ? -10.457 7.766 9.183 1.00 88.06 72 GLY A N 1
ATOM 579 C CA . GLY A 1 72 ? -10.506 8.498 10.447 1.00 88.06 72 GLY A CA 1
ATOM 580 C C . GLY A 1 72 ? -11.839 9.203 10.710 1.00 88.06 72 GLY A C 1
ATOM 581 O O . GLY A 1 72 ? -12.198 9.383 11.869 1.00 88.06 72 GLY A O 1
ATOM 582 N N . TRP A 1 73 ? -12.621 9.529 9.674 1.00 88.00 73 TRP A N 1
ATOM 583 C CA . TRP A 1 73 ? -14.007 9.989 9.854 1.00 88.00 73 TRP A CA 1
ATOM 584 C C . TRP A 1 73 ? -14.896 8.901 10.463 1.00 88.00 73 TRP A C 1
ATOM 586 O O . TRP A 1 73 ? -15.760 9.198 11.287 1.00 88.00 73 TRP A O 1
ATOM 596 N N . HIS A 1 74 ? -14.655 7.639 10.100 1.00 86.81 74 HIS A N 1
ATOM 597 C CA . HIS A 1 74 ? -15.380 6.491 10.633 1.00 86.81 74 HIS A CA 1
ATOM 598 C C . HIS A 1 74 ? -14.778 5.973 11.940 1.00 86.81 74 HIS A C 1
ATOM 600 O O . HIS A 1 74 ? -15.504 5.659 12.877 1.00 86.81 74 HIS A O 1
ATOM 606 N N . PHE A 1 75 ? -13.456 5.880 12.039 1.00 87.19 75 PHE A N 1
ATOM 607 C CA . PHE A 1 75 ? -12.781 5.347 13.214 1.00 87.19 75 PHE A CA 1
ATOM 608 C C . PHE A 1 75 ? -11.481 6.118 13.508 1.00 87.19 75 PHE A C 1
ATOM 610 O O . PHE A 1 75 ? -10.388 5.668 13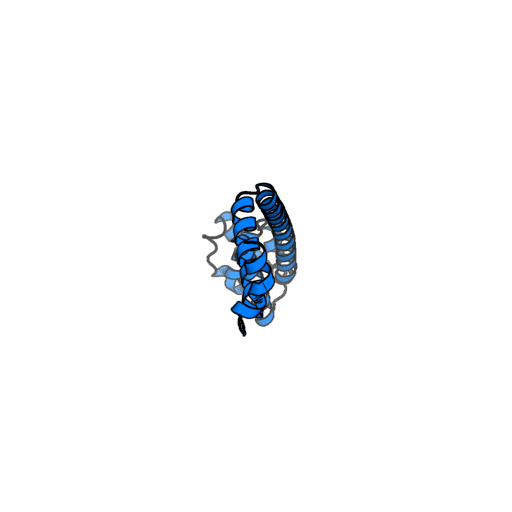.153 1.00 87.19 75 PHE A O 1
ATOM 617 N N . PRO A 1 76 ? -11.575 7.283 14.175 1.00 86.56 76 PRO A N 1
ATOM 618 C CA . PRO A 1 76 ? -10.421 8.156 14.408 1.00 86.56 76 PRO A CA 1
ATOM 619 C C . PRO A 1 76 ? -9.371 7.543 15.348 1.00 86.56 76 PRO A C 1
ATOM 621 O O . PRO A 1 76 ? -8.176 7.794 15.193 1.00 86.56 76 PRO A O 1
ATOM 624 N N . GLU A 1 77 ? -9.792 6.714 16.305 1.00 86.25 77 GLU A N 1
ATOM 625 C CA . GLU A 1 77 ? -8.897 6.126 17.313 1.00 86.25 77 GLU A CA 1
ATOM 626 C C . GLU A 1 77 ? -7.995 5.022 16.742 1.00 86.25 77 GLU A C 1
ATOM 628 O O . GLU A 1 77 ? -6.858 4.853 17.191 1.00 86.25 77 GLU A O 1
ATOM 633 N N . LEU A 1 78 ? -8.420 4.349 15.663 1.00 85.62 78 LEU A N 1
ATOM 634 C CA . LEU A 1 78 ? -7.605 3.325 15.004 1.00 85.62 78 LEU A CA 1
ATOM 635 C C . LEU A 1 78 ? -6.274 3.895 14.494 1.00 85.62 78 LEU A C 1
ATOM 637 O O . LEU A 1 78 ? -5.234 3.244 14.598 1.00 85.62 78 LEU A O 1
ATOM 641 N N . GLY A 1 79 ? -6.293 5.131 13.985 1.00 83.12 79 GLY A N 1
ATOM 642 C CA . GLY A 1 79 ? -5.094 5.810 13.500 1.00 83.12 79 GLY A CA 1
ATOM 643 C C . GLY A 1 79 ? -4.065 6.083 14.602 1.00 83.12 79 GLY A C 1
ATOM 644 O O . GLY A 1 79 ? -2.870 6.123 14.316 1.00 83.12 79 GLY A O 1
ATOM 645 N N . LYS A 1 80 ? -4.503 6.245 15.857 1.00 84.31 80 LYS A N 1
ATOM 646 C CA . LYS A 1 80 ? -3.605 6.452 17.004 1.00 84.31 80 LYS A CA 1
ATOM 647 C C . LYS A 1 80 ? -3.040 5.132 17.526 1.00 84.31 80 LYS A C 1
ATOM 649 O O . LYS A 1 80 ? -1.863 5.083 17.878 1.00 84.31 80 LYS A O 1
ATOM 654 N N . LEU A 1 81 ? -3.860 4.079 17.552 1.00 84.50 81 LEU A N 1
ATOM 655 C CA . LEU A 1 81 ? -3.470 2.749 18.029 1.00 84.50 81 LEU A CA 1
ATOM 656 C C . LEU A 1 81 ? -2.476 2.056 17.093 1.00 84.50 81 LEU A C 1
ATOM 658 O O . LEU A 1 81 ? -1.465 1.522 17.547 1.00 84.50 81 LEU A O 1
ATOM 662 N N . VAL A 1 82 ? -2.754 2.065 15.788 1.00 84.88 82 VAL A N 1
ATOM 663 C CA . VAL A 1 82 ? -1.9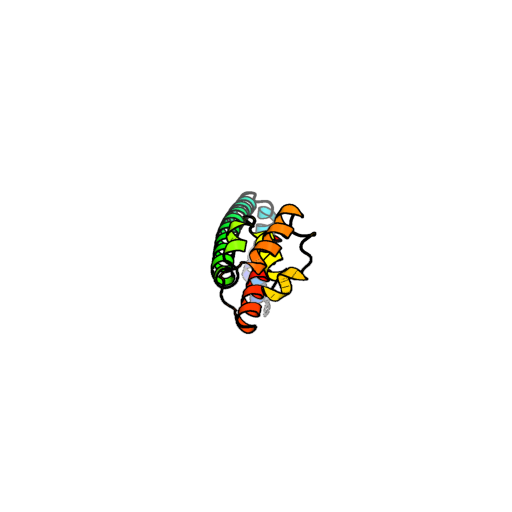40 1.361 14.794 1.00 84.88 82 VAL A CA 1
ATOM 664 C C . VAL A 1 82 ? -1.075 2.374 14.064 1.00 84.88 82 VAL A C 1
ATOM 666 O O . VAL A 1 82 ? -1.571 3.143 13.246 1.00 84.88 82 VAL A O 1
ATOM 669 N N . GLN A 1 83 ? 0.226 2.383 14.352 1.00 83.88 83 GLN A N 1
ATOM 670 C CA . GLN A 1 83 ? 1.197 3.260 13.680 1.00 83.88 83 GLN A CA 1
ATOM 671 C C . GLN A 1 83 ? 1.741 2.644 12.386 1.00 83.88 83 GLN A C 1
ATOM 673 O O . GLN A 1 83 ? 2.051 3.369 11.447 1.00 83.88 83 GLN A O 1
ATOM 678 N N . ASP A 1 84 ? 1.789 1.313 12.294 1.00 86.88 84 ASP A N 1
ATOM 679 C CA . ASP A 1 84 ? 2.265 0.640 11.087 1.00 86.88 84 ASP A CA 1
ATOM 680 C C . ASP A 1 84 ? 1.294 0.822 9.907 1.00 86.88 84 ASP A C 1
ATOM 682 O O . ASP A 1 84 ? 0.074 0.698 10.037 1.00 86.88 84 ASP A O 1
ATOM 686 N N . HIS A 1 85 ? 1.851 1.147 8.743 1.00 86.25 85 HIS A N 1
ATOM 687 C CA . HIS A 1 85 ? 1.112 1.465 7.526 1.00 86.25 85 HIS A CA 1
ATOM 688 C C . HIS A 1 85 ? 0.470 0.221 6.909 1.00 86.25 85 HIS A C 1
ATOM 690 O O . HIS A 1 85 ? -0.712 0.245 6.555 1.00 86.25 85 HIS A O 1
ATOM 696 N N . GLN A 1 86 ? 1.226 -0.878 6.829 1.00 86.44 86 GLN A N 1
ATOM 697 C CA . GLN A 1 86 ? 0.723 -2.138 6.286 1.00 86.44 86 GLN A CA 1
ATOM 698 C C . GLN A 1 86 ? -0.338 -2.754 7.201 1.00 86.44 86 GLN A C 1
ATOM 700 O O . GLN A 1 86 ? -1.386 -3.190 6.718 1.00 86.44 86 GLN A O 1
ATOM 705 N N . ALA A 1 87 ? -0.091 -2.784 8.516 1.00 87.75 87 ALA A N 1
ATOM 706 C CA . ALA A 1 87 ? -1.071 -3.268 9.480 1.00 87.75 87 ALA A CA 1
ATOM 707 C C . ALA A 1 87 ? -2.364 -2.447 9.419 1.00 87.75 87 ALA A C 1
ATOM 709 O O . ALA A 1 87 ? -3.440 -3.034 9.366 1.00 87.75 87 ALA A O 1
ATOM 710 N N . PHE A 1 88 ? -2.282 -1.112 9.337 1.00 89.12 88 PHE A N 1
ATOM 711 C CA . PHE A 1 88 ? -3.469 -0.258 9.245 1.00 89.12 88 PHE A CA 1
ATOM 712 C C . PHE A 1 88 ? -4.340 -0.605 8.029 1.00 89.12 88 PHE A C 1
ATOM 714 O O . PHE A 1 88 ? -5.535 -0.848 8.189 1.00 89.12 88 PHE A O 1
ATOM 721 N N . ALA A 1 89 ? -3.752 -0.716 6.832 1.00 89.38 89 ALA A N 1
ATOM 722 C CA . ALA A 1 89 ? -4.499 -1.070 5.621 1.00 89.38 89 ALA A CA 1
ATOM 723 C C . ALA A 1 89 ? -5.164 -2.458 5.726 1.00 89.38 89 ALA A C 1
ATOM 725 O O . ALA A 1 89 ? -6.326 -2.629 5.352 1.00 89.38 89 ALA A O 1
ATOM 726 N N . LYS A 1 90 ? -4.463 -3.446 6.299 1.00 87.69 90 LYS A N 1
ATOM 727 C CA . LYS A 1 90 ? -5.005 -4.800 6.511 1.00 87.69 90 LYS A CA 1
ATOM 728 C C . LYS A 1 90 ? -6.147 -4.820 7.531 1.00 87.69 90 LYS A C 1
ATOM 730 O O . LYS A 1 90 ? -7.134 -5.525 7.324 1.00 87.69 90 LYS A O 1
ATOM 735 N N . VAL A 1 91 ? -6.050 -4.036 8.605 1.00 87.12 91 VAL A N 1
ATOM 736 C CA . VAL A 1 91 ? -7.110 -3.922 9.620 1.00 87.12 91 VAL A CA 1
ATOM 737 C C . VAL A 1 91 ? -8.356 -3.278 9.043 1.00 87.12 91 VAL A C 1
ATOM 739 O O . VAL A 1 91 ? -9.443 -3.822 9.206 1.00 87.12 91 VAL A O 1
ATOM 742 N N . VAL A 1 92 ? -8.206 -2.150 8.343 1.00 88.62 92 VAL A N 1
ATOM 743 C CA . VAL A 1 92 ? -9.335 -1.444 7.722 1.00 88.62 92 VAL A CA 1
ATOM 744 C C . VAL A 1 92 ? -10.077 -2.367 6.758 1.00 88.62 92 VAL A C 1
ATOM 746 O O . VAL A 1 92 ? -11.304 -2.437 6.802 1.00 88.62 92 VAL A O 1
ATOM 749 N N . LYS A 1 93 ? -9.343 -3.156 5.964 1.00 87.06 93 LYS A N 1
ATOM 750 C CA . LYS A 1 93 ? -9.930 -4.156 5.066 1.00 87.06 93 LYS A CA 1
ATOM 751 C C . LYS A 1 93 ? -10.671 -5.278 5.807 1.00 87.06 93 LYS A C 1
ATOM 753 O O . LYS A 1 93 ? -11.698 -5.743 5.323 1.00 87.06 93 LYS A O 1
ATOM 758 N N . THR A 1 94 ? -10.156 -5.720 6.953 1.00 84.94 94 THR A N 1
ATOM 759 C CA . THR A 1 94 ? -10.723 -6.851 7.713 1.00 84.94 94 THR A CA 1
ATOM 760 C C . THR A 1 94 ? -11.942 -6.440 8.540 1.00 84.94 94 THR A C 1
ATOM 762 O O . THR A 1 94 ? -12.922 -7.176 8.599 1.00 84.94 94 THR A O 1
ATOM 765 N N . ILE A 1 95 ? -11.904 -5.256 9.158 1.00 84.69 95 ILE A N 1
ATOM 766 C CA . ILE A 1 95 ? -13.006 -4.724 9.968 1.00 84.69 95 ILE A CA 1
ATOM 767 C C . ILE A 1 95 ? -14.134 -4.206 9.069 1.00 84.69 95 ILE A C 1
ATOM 769 O O . ILE A 1 95 ? -15.304 -4.523 9.289 1.00 84.69 95 ILE A O 1
ATOM 773 N N . GLY A 1 96 ? -13.795 -3.397 8.062 1.00 83.75 96 GLY A N 1
ATOM 774 C CA . GLY A 1 96 ? -14.768 -2.684 7.243 1.00 83.75 96 GLY A CA 1
ATOM 775 C C . GLY A 1 96 ? -15.576 -1.676 8.065 1.00 83.75 96 GLY A C 1
ATOM 776 O O . GLY A 1 96 ? -15.157 -0.538 8.243 1.00 83.75 96 GLY A O 1
ATOM 777 N N . MET A 1 97 ? -16.755 -2.084 8.541 1.00 81.69 97 MET A N 1
ATOM 778 C CA . MET A 1 97 ? -17.615 -1.250 9.385 1.00 81.69 97 MET A CA 1
ATOM 779 C C . MET A 1 97 ? -17.348 -1.503 10.866 1.00 81.69 97 MET A C 1
ATOM 781 O O . MET A 1 97 ? -17.149 -2.641 11.289 1.00 81.69 97 MET A O 1
ATOM 785 N N . ARG A 1 98 ? -17.471 -0.457 11.686 1.00 78.19 98 ARG A N 1
ATOM 786 C CA . ARG A 1 98 ? -17.308 -0.524 13.147 1.00 78.19 98 ARG A CA 1
ATOM 787 C C . ARG A 1 98 ? -18.158 -1.612 13.811 1.00 78.19 98 ARG A C 1
ATOM 789 O O . ARG A 1 98 ? -17.682 -2.283 14.716 1.00 78.19 98 ARG A O 1
ATOM 796 N N . GLN A 1 99 ? -19.382 -1.841 13.330 1.00 78.06 99 GLN A N 1
ATOM 797 C CA . GLN A 1 99 ? -20.277 -2.884 13.857 1.00 78.06 99 GLN A CA 1
ATOM 798 C C . GLN A 1 99 ? -19.704 -4.301 13.688 1.00 78.06 99 GLN A C 1
ATOM 800 O O . GLN A 1 99 ? -19.949 -5.177 14.515 1.00 78.06 99 GLN A O 1
ATOM 805 N N . ASN A 1 100 ? -18.899 -4.516 12.646 1.00 78.81 100 ASN A N 1
ATOM 806 C CA . ASN A 1 100 ? -18.255 -5.797 12.376 1.00 78.81 100 ASN A CA 1
ATOM 807 C C . ASN A 1 100 ? -16.926 -5.963 13.125 1.00 78.81 100 ASN A C 1
ATOM 809 O O . ASN A 1 100 ? -16.401 -7.073 13.157 1.00 78.81 100 ASN A O 1
ATOM 813 N N . ALA A 1 101 ? -16.409 -4.916 13.782 1.00 75.06 101 ALA A N 1
ATOM 814 C CA . ALA A 1 101 ? -15.156 -4.979 14.537 1.00 75.06 101 ALA A CA 1
ATOM 815 C C . ALA A 1 101 ? -15.190 -6.019 15.671 1.00 75.06 101 ALA A C 1
ATOM 817 O O . ALA A 1 101 ? -14.168 -6.627 15.976 1.00 75.06 101 ALA A O 1
ATOM 818 N N . ILE A 1 102 ? -16.366 -6.268 16.258 1.00 72.50 102 ILE A N 1
ATOM 819 C CA . ILE A 1 102 ? -16.555 -7.252 17.338 1.00 72.50 102 ILE A CA 1
ATOM 820 C C . ILE A 1 102 ? -16.349 -8.687 16.824 1.00 72.50 102 ILE A C 1
ATOM 822 O O . ILE A 1 102 ? -15.765 -9.517 17.518 1.00 72.50 102 ILE A O 1
ATOM 826 N N . ASN A 1 103 ? -16.801 -8.966 15.597 1.00 74.62 103 ASN A N 1
ATOM 827 C CA . ASN A 1 103 ? -16.751 -10.298 14.983 1.00 74.62 103 ASN A CA 1
ATOM 828 C C . ASN A 1 103 ? -15.505 -10.519 14.113 1.00 74.62 103 ASN A C 1
ATOM 830 O O . ASN A 1 103 ? -15.252 -11.647 13.694 1.00 74.62 103 ASN A O 1
ATOM 834 N N . ALA A 1 104 ? -14.757 -9.460 13.802 1.00 74.25 104 ALA A N 1
ATOM 835 C CA . ALA A 1 104 ? -13.549 -9.549 13.000 1.00 74.25 104 ALA A CA 1
ATOM 836 C C . ALA A 1 104 ? -12.417 -10.221 13.796 1.00 74.25 104 ALA A C 1
ATOM 838 O O . ALA A 1 104 ? -12.138 -9.863 14.946 1.00 74.25 104 ALA A O 1
ATOM 839 N N . ASP A 1 105 ? -11.767 -11.193 13.159 1.00 73.00 105 ASP A N 1
ATOM 840 C CA . ASP A 1 105 ? -10.553 -11.833 13.659 1.00 73.00 105 ASP A CA 1
ATOM 841 C C . ASP A 1 105 ? -9.335 -11.039 13.169 1.00 73.00 105 ASP A C 1
ATOM 843 O O . ASP A 1 105 ? -9.100 -10.915 11.963 1.00 73.00 105 ASP A O 1
ATOM 847 N N . LEU A 1 106 ? -8.592 -10.448 14.108 1.00 73.75 106 LEU A N 1
ATOM 848 C CA . LEU A 1 106 ? -7.413 -9.623 13.830 1.00 73.75 106 LEU A CA 1
ATOM 849 C C . LEU A 1 106 ? -6.110 -10.299 14.276 1.00 73.75 106 LEU A C 1
ATOM 851 O O . LEU A 1 106 ? -5.035 -9.718 14.090 1.00 73.75 106 LEU A O 1
ATOM 855 N N . SER A 1 107 ? -6.178 -11.536 14.778 1.00 68.25 107 SER A N 1
ATOM 856 C CA . SER A 1 107 ? -5.056 -12.222 15.426 1.00 68.25 107 SER A CA 1
ATOM 857 C C . SER A 1 107 ? -3.899 -12.560 14.470 1.00 68.25 107 SER A C 1
ATOM 859 O O . SER A 1 107 ? -2.788 -12.855 14.904 1.00 68.25 107 SER A O 1
ATOM 861 N N . GLY A 1 108 ? -4.122 -12.484 13.151 1.00 69.19 108 GLY A N 1
ATOM 862 C CA . GLY A 1 108 ? -3.080 -12.634 12.126 1.00 69.19 108 GLY A CA 1
ATOM 863 C C . GLY A 1 108 ? -2.377 -11.333 11.708 1.00 69.19 108 GLY A C 1
ATOM 864 O O . GLY A 1 108 ? -1.388 -11.389 10.978 1.00 69.19 108 GLY A O 1
ATOM 865 N N . ILE A 1 109 ? -2.887 -10.167 12.121 1.00 77.44 109 ILE A N 1
ATOM 866 C CA . ILE A 1 109 ? -2.395 -8.849 11.682 1.00 77.44 109 ILE A CA 1
ATOM 867 C C . ILE A 1 109 ? -1.795 -8.071 12.855 1.00 77.44 109 ILE A C 1
ATOM 869 O O . ILE A 1 109 ? -0.780 -7.398 12.674 1.00 77.44 109 ILE A O 1
ATOM 873 N N . LEU A 1 110 ? -2.399 -8.160 14.046 1.00 77.88 110 LEU A N 1
ATOM 874 C CA . LEU A 1 110 ? -1.919 -7.483 15.249 1.00 77.88 110 LEU A CA 1
ATOM 875 C C . LEU A 1 110 ? -1.733 -8.439 16.430 1.00 77.88 110 LEU A C 1
ATOM 877 O O . LEU A 1 110 ? -2.395 -9.470 16.498 1.00 77.88 110 LEU A O 1
ATOM 881 N N . PRO A 1 111 ? -0.864 -8.074 17.392 1.00 81.12 111 PRO A N 1
ATOM 882 C CA . PRO A 1 111 ? -0.820 -8.720 18.696 1.00 81.12 111 PRO A CA 1
ATOM 883 C C . PRO A 1 111 ? -2.171 -8.628 19.416 1.00 81.12 111 PRO A C 1
ATOM 885 O O . PRO A 1 111 ? -2.851 -7.601 19.327 1.00 81.12 111 PRO A O 1
ATOM 888 N N . GLU A 1 112 ? -2.495 -9.646 20.215 1.00 77.56 112 GLU A N 1
ATOM 889 C CA . GLU A 1 112 ? -3.746 -9.727 20.989 1.00 77.56 112 GLU A CA 1
ATOM 890 C C . GLU A 1 112 ? -3.991 -8.484 21.872 1.00 77.56 112 GLU A C 1
ATOM 892 O O . GLU A 1 112 ? -5.125 -8.027 22.007 1.00 77.56 112 GLU A O 1
ATOM 897 N N . GLU A 1 113 ? -2.931 -7.869 22.416 1.00 81.19 113 GLU A N 1
ATOM 898 C CA . GLU A 1 113 ? -3.040 -6.643 23.223 1.00 81.19 113 GLU A CA 1
ATOM 899 C C . GLU A 1 113 ? -3.592 -5.441 22.443 1.00 81.19 113 GLU A C 1
ATOM 901 O O . GLU A 1 113 ? -4.299 -4.603 23.005 1.00 81.19 113 GLU A O 1
ATOM 906 N N . LEU A 1 114 ? -3.240 -5.316 21.159 1.00 81.56 114 LEU A N 1
ATOM 907 C CA . LEU A 1 114 ? -3.734 -4.235 20.307 1.00 81.56 114 LEU A CA 1
ATOM 908 C C . LEU A 1 114 ? -5.111 -4.575 19.744 1.00 81.56 114 LEU A C 1
ATOM 910 O O . LEU A 1 114 ? -5.944 -3.682 19.633 1.00 81.56 114 LEU A O 1
ATOM 914 N N . GLU A 1 115 ? -5.377 -5.848 19.452 1.00 82.00 115 GLU A N 1
ATOM 915 C CA . GLU A 1 115 ? -6.701 -6.305 19.028 1.00 82.00 115 GLU A CA 1
ATOM 916 C C . GLU A 1 115 ? -7.776 -5.996 20.080 1.00 82.00 115 GLU A C 1
ATOM 918 O O . GLU A 1 115 ? -8.809 -5.415 19.742 1.00 82.00 115 GLU A O 1
ATOM 923 N N . ALA A 1 116 ? -7.520 -6.315 21.354 1.00 83.06 116 ALA A N 1
ATOM 924 C CA . ALA A 1 116 ? -8.454 -6.024 22.441 1.00 83.06 116 ALA A CA 1
ATOM 925 C C . ALA A 1 116 ? -8.756 -4.519 22.542 1.00 83.06 116 ALA A C 1
ATOM 927 O O . ALA A 1 116 ? -9.919 -4.123 22.582 1.00 83.06 116 ALA A O 1
ATOM 928 N N . LYS A 1 117 ? -7.720 -3.671 22.468 1.00 84.19 117 LYS A N 1
ATOM 929 C CA . LYS A 1 117 ? -7.875 -2.206 22.478 1.00 84.19 117 LYS A CA 1
ATOM 930 C C . LYS A 1 117 ? -8.661 -1.689 21.279 1.00 84.19 117 LYS A C 1
ATOM 932 O O . LYS A 1 117 ? -9.473 -0.787 21.428 1.00 84.19 117 LYS A O 1
ATOM 937 N N . VAL A 1 118 ? -8.442 -2.249 20.089 1.00 84.88 118 VAL A N 1
ATOM 938 C CA . VAL A 1 118 ? -9.204 -1.868 18.891 1.00 84.88 118 VAL A CA 1
ATOM 939 C C . VAL A 1 118 ? -10.685 -2.219 19.057 1.00 84.88 118 VAL A C 1
ATOM 941 O O . VAL A 1 118 ? -11.529 -1.426 18.648 1.00 84.88 118 VAL A O 1
ATOM 944 N N . LYS A 1 119 ? -11.013 -3.362 19.675 1.00 84.62 119 LYS A N 1
ATOM 945 C CA . LYS A 1 119 ? -12.403 -3.764 19.956 1.00 84.62 119 LYS A CA 1
ATOM 946 C C . LYS A 1 119 ? -13.063 -2.863 21.006 1.00 84.62 119 LYS A C 1
ATOM 948 O O . LYS A 1 119 ? -14.183 -2.418 20.781 1.00 84.62 119 LYS A O 1
ATOM 953 N N . GLU A 1 120 ? -12.359 -2.523 22.084 1.00 85.38 120 GLU A N 1
ATOM 954 C CA . GLU A 1 120 ? -12.845 -1.575 23.102 1.00 85.38 120 GLU A CA 1
ATOM 955 C C . GLU A 1 120 ? -13.090 -0.174 22.513 1.00 85.38 120 GLU A C 1
ATOM 957 O O . GLU A 1 120 ? -14.165 0.405 22.675 1.00 85.38 120 GLU A O 1
ATOM 962 N N . GLU A 1 121 ? -12.130 0.358 21.751 1.00 85.81 121 GLU A N 1
ATOM 963 C CA . GLU A 1 121 ? -12.261 1.668 21.100 1.00 85.81 121 GLU A CA 1
ATOM 964 C C . GLU A 1 121 ? -13.314 1.667 19.984 1.00 85.81 121 GLU A C 1
ATOM 966 O O . GLU A 1 121 ? -13.867 2.717 19.658 1.00 85.81 121 GLU A O 1
ATOM 971 N N . ALA A 1 122 ? -13.630 0.510 19.393 1.00 83.94 122 ALA A N 1
ATOM 972 C CA . ALA A 1 122 ? -14.720 0.395 18.429 1.00 83.94 122 ALA A CA 1
ATOM 973 C C . ALA A 1 122 ? -16.096 0.554 19.096 1.00 83.94 122 ALA A C 1
ATOM 975 O O . ALA A 1 122 ? -17.004 1.088 18.463 1.00 83.94 122 ALA A O 1
ATOM 976 N N . GLU A 1 123 ? -16.264 0.163 20.361 1.00 82.31 123 GLU A N 1
ATOM 977 C CA . GLU A 1 123 ? -17.515 0.389 21.101 1.00 82.31 123 GLU A CA 1
ATOM 978 C C . GLU A 1 123 ? -17.670 1.848 21.552 1.00 82.31 123 GLU A C 1
ATOM 980 O O . GLU A 1 123 ? -18.777 2.385 21.557 1.00 82.31 123 GLU A O 1
ATOM 985 N N . ILE A 1 124 ? -16.557 2.502 21.899 1.00 83.19 124 ILE A N 1
ATOM 986 C CA . ILE A 1 124 ? -16.531 3.868 22.458 1.00 83.19 124 ILE A CA 1
ATOM 987 C C . ILE A 1 124 ? -16.317 4.934 21.359 1.00 83.19 124 ILE A C 1
ATOM 989 O O . ILE A 1 124 ? -16.376 6.139 21.613 1.00 83.19 124 ILE A O 1
ATOM 993 N N . SER A 1 125 ? -16.093 4.506 20.114 1.00 82.31 125 SER A N 1
ATOM 994 C CA . SER A 1 125 ? -15.707 5.378 19.006 1.00 82.31 125 SER A CA 1
ATOM 995 C C . SER A 1 125 ? -16.685 6.529 18.768 1.00 82.31 125 SER A C 1
ATOM 997 O O . SER A 1 125 ? -17.889 6.329 18.624 1.00 82.31 125 SER A O 1
ATOM 999 N N . MET A 1 126 ? -16.143 7.736 18.602 1.00 82.25 126 MET A N 1
ATOM 1000 C CA . MET A 1 126 ? -16.910 8.937 18.244 1.00 82.25 126 MET A CA 1
ATOM 1001 C C . MET A 1 126 ? -16.978 9.203 16.732 1.00 82.25 126 MET A C 1
ATOM 1003 O O . MET A 1 126 ? -17.351 10.299 16.313 1.00 82.25 126 MET A O 1
ATOM 1007 N N . GLY A 1 127 ? -16.568 8.244 15.900 1.00 84.06 127 GLY A N 1
ATOM 1008 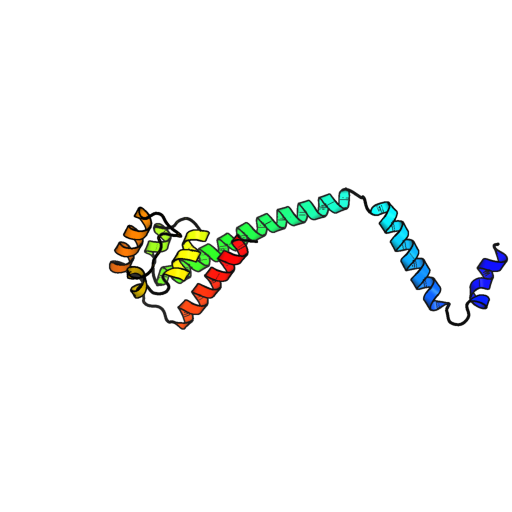C CA . GLY A 1 127 ? -16.626 8.408 14.450 1.00 84.06 127 GLY A CA 1
ATOM 1009 C C . GLY A 1 127 ? -18.052 8.360 13.897 1.00 84.06 127 GLY A C 1
ATOM 1010 O O . GLY A 1 127 ? -18.975 7.830 14.513 1.00 84.06 127 GLY A O 1
ATOM 1011 N N . THR A 1 128 ? -18.238 8.898 12.697 1.00 85.19 128 THR A N 1
ATOM 1012 C CA . THR A 1 128 ? -19.530 8.908 12.002 1.00 85.19 128 THR A CA 1
ATOM 1013 C C . THR A 1 128 ? -19.738 7.622 11.219 1.00 85.19 128 THR A C 1
ATOM 1015 O O . THR A 1 128 ? -18.774 6.978 10.808 1.00 85.19 128 THR A O 1
ATOM 1018 N N . ASP A 1 129 ? -20.980 7.237 10.962 1.00 83.44 129 ASP A N 1
ATOM 1019 C CA . ASP A 1 129 ? -21.242 6.142 10.028 1.00 83.44 129 ASP A CA 1
ATOM 1020 C C . ASP A 1 129 ? -20.993 6.593 8.583 1.00 83.44 129 ASP A C 1
ATOM 1022 O O . ASP A 1 129 ? -21.266 7.737 8.214 1.00 83.44 129 ASP A O 1
ATOM 1026 N N . ILE A 1 130 ? -20.422 5.692 7.786 1.00 85.75 130 ILE A N 1
ATOM 1027 C CA . ILE A 1 130 ? -20.089 5.908 6.373 1.00 85.75 130 ILE A CA 1
ATOM 1028 C C . ILE A 1 130 ? -20.987 5.045 5.492 1.00 85.75 130 ILE A C 1
ATOM 1030 O O . ILE A 1 130 ? -21.525 4.032 5.945 1.00 85.75 130 ILE A O 1
ATOM 1034 N N . SER A 1 131 ? -21.153 5.436 4.230 1.00 88.69 131 SER A N 1
ATOM 1035 C CA . SER A 1 131 ? -21.925 4.630 3.288 1.00 88.69 131 SER A CA 1
ATOM 1036 C C . SER A 1 131 ? -21.142 3.392 2.837 1.00 88.69 131 SER A C 1
ATOM 1038 O O . SER A 1 131 ? -19.910 3.373 2.836 1.00 88.69 131 SER A O 1
ATOM 1040 N N . GLU A 1 132 ? -21.857 2.358 2.390 1.00 84.69 132 GLU A N 1
ATOM 1041 C CA . GLU A 1 132 ? -21.236 1.166 1.794 1.00 84.69 132 GLU A CA 1
ATOM 1042 C C . GLU A 1 132 ? -20.404 1.506 0.548 1.00 84.69 132 GLU A C 1
ATOM 1044 O O . GLU A 1 132 ? -19.370 0.888 0.305 1.00 84.69 132 GLU A O 1
ATOM 1049 N N . LEU A 1 133 ? -20.812 2.524 -0.219 1.00 87.94 133 LEU A N 1
ATOM 1050 C CA . LEU A 1 133 ? -20.070 2.992 -1.393 1.00 87.94 133 LEU A CA 1
ATOM 1051 C C . LEU A 1 133 ? -18.718 3.595 -1.002 1.00 87.94 133 LEU A C 1
ATOM 1053 O O . LEU A 1 133 ? -17.711 3.320 -1.652 1.00 87.94 133 LEU A O 1
ATOM 1057 N N . ASP A 1 134 ? -18.681 4.387 0.070 1.00 87.44 134 ASP A N 1
ATOM 1058 C CA . ASP A 1 134 ? -17.432 4.959 0.581 1.00 87.44 134 ASP A CA 1
ATOM 1059 C C . ASP A 1 134 ? -16.506 3.859 1.100 1.00 87.44 134 ASP A C 1
ATOM 1061 O O . ASP A 1 134 ? -15.304 3.884 0.842 1.00 87.44 134 ASP A O 1
ATOM 1065 N N . LEU A 1 135 ? -17.071 2.849 1.763 1.00 87.19 135 LEU A N 1
ATOM 1066 C CA . LEU A 1 135 ? -16.321 1.703 2.261 1.00 87.19 135 LEU A CA 1
ATOM 1067 C C . LEU A 1 135 ? -15.675 0.892 1.130 1.00 87.19 135 LEU A C 1
ATOM 1069 O O . LEU A 1 135 ? -14.518 0.508 1.268 1.00 87.19 135 LEU A O 1
ATOM 1073 N N . ILE A 1 136 ? -16.362 0.698 -0.002 1.00 89.88 136 ILE A N 1
ATOM 1074 C CA . ILE A 1 136 ? -15.791 0.036 -1.191 1.00 89.88 136 ILE A CA 1
ATOM 1075 C C . ILE A 1 136 ? -14.585 0.818 -1.727 1.00 89.88 136 ILE A C 1
ATOM 1077 O O . ILE A 1 136 ? -13.551 0.230 -2.058 1.00 89.88 136 ILE A O 1
ATOM 1081 N N . HIS A 1 137 ? -14.687 2.147 -1.802 1.00 89.50 137 HIS A N 1
ATOM 1082 C CA . HIS A 1 137 ? -13.575 2.978 -2.262 1.00 89.50 137 HIS A CA 1
ATOM 1083 C C . HIS A 1 137 ? -12.399 2.957 -1.281 1.00 89.50 137 HIS A C 1
ATOM 1085 O O . HIS A 1 137 ? -11.250 2.855 -1.710 1.00 89.50 137 HIS A O 1
ATOM 1091 N N . ILE A 1 138 ? -12.669 3.001 0.027 1.00 90.38 138 ILE A N 1
ATOM 1092 C CA . ILE A 1 138 ? -11.635 2.896 1.062 1.00 90.38 138 ILE A CA 1
ATOM 1093 C C . ILE A 1 138 ? -10.958 1.523 1.003 1.00 90.38 138 ILE A C 1
ATOM 1095 O O . ILE A 1 138 ? -9.731 1.458 1.017 1.00 90.38 138 ILE A O 1
ATOM 1099 N N . SER A 1 139 ? -11.719 0.432 0.864 1.00 88.94 139 SER A N 1
ATOM 1100 C CA . SER A 1 139 ? -11.140 -0.907 0.732 1.00 88.94 139 SER A CA 1
ATOM 1101 C C . SER A 1 139 ? -10.298 -1.046 -0.535 1.00 88.94 139 SER A C 1
ATOM 1103 O O . SER A 1 139 ? -9.225 -1.639 -0.484 1.00 88.94 139 SER A O 1
ATOM 1105 N N . GLY A 1 140 ? -10.732 -0.441 -1.647 1.00 91.06 140 GLY A N 1
ATOM 1106 C CA . GLY A 1 140 ? -9.951 -0.407 -2.884 1.00 91.06 140 GLY A CA 1
ATOM 1107 C C . GLY A 1 140 ? -8.624 0.338 -2.719 1.00 91.06 140 GLY A C 1
ATOM 1108 O O . GLY A 1 140 ? -7.596 -0.122 -3.206 1.00 91.06 140 GLY A O 1
ATOM 1109 N N . LEU A 1 141 ? -8.616 1.447 -1.970 1.00 90.62 141 LEU A N 1
ATOM 1110 C CA . LEU A 1 141 ? -7.380 2.156 -1.632 1.00 90.62 141 LEU A CA 1
ATOM 1111 C C . LEU A 1 141 ? -6.469 1.310 -0.725 1.00 90.62 141 LEU A C 1
ATOM 1113 O O . LEU A 1 141 ? -5.256 1.288 -0.925 1.00 90.62 141 LEU A O 1
ATOM 1117 N N . CYS A 1 142 ? -7.032 0.583 0.246 1.00 90.88 142 CYS A N 1
ATOM 1118 C CA . CYS A 1 142 ? -6.266 -0.349 1.078 1.00 90.88 142 CYS A CA 1
ATOM 1119 C C . CYS A 1 142 ? -5.615 -1.463 0.247 1.00 90.88 142 CYS A C 1
ATOM 1121 O O . CYS A 1 142 ? -4.463 -1.802 0.506 1.00 90.88 142 CYS A O 1
ATOM 1123 N N . ASP A 1 143 ? -6.313 -1.998 -0.757 1.00 91.25 143 ASP A N 1
ATOM 1124 C CA . ASP A 1 143 ? -5.764 -3.014 -1.660 1.00 91.25 143 ASP A CA 1
ATOM 1125 C C . ASP A 1 143 ? -4.574 -2.482 -2.452 1.00 91.25 143 ASP A C 1
ATOM 1127 O O . ASP A 1 143 ? -3.520 -3.115 -2.464 1.00 91.25 143 ASP A O 1
ATOM 1131 N N . GLN A 1 144 ? -4.691 -1.274 -3.006 1.00 90.50 144 GLN A N 1
ATOM 1132 C CA . GLN A 1 144 ? -3.581 -0.623 -3.703 1.00 90.50 144 GLN A CA 1
ATOM 1133 C C . GLN A 1 144 ? -2.368 -0.407 -2.792 1.00 90.50 144 GLN A C 1
ATOM 1135 O O . GLN A 1 144 ? -1.240 -0.649 -3.210 1.00 90.50 144 GLN A O 1
ATOM 1140 N N . ILE A 1 145 ? -2.580 0.008 -1.538 1.00 90.62 145 ILE A N 1
ATOM 1141 C CA . ILE A 1 145 ? -1.495 0.176 -0.559 1.00 90.62 145 ILE A CA 1
ATOM 1142 C C . ILE A 1 145 ? -0.818 -1.168 -0.259 1.00 90.62 145 ILE A C 1
ATOM 1144 O O . ILE A 1 145 ? 0.407 -1.232 -0.176 1.00 90.62 145 ILE A O 1
ATOM 1148 N N . ILE A 1 146 ? -1.594 -2.244 -0.096 1.00 90.00 146 ILE A N 1
ATOM 1149 C CA . ILE A 1 146 ? -1.053 -3.582 0.179 1.00 90.00 146 ILE A CA 1
ATOM 1150 C C . ILE A 1 146 ? -0.256 -4.101 -1.024 1.00 90.00 146 ILE A C 1
ATOM 1152 O O . ILE A 1 146 ? 0.831 -4.638 -0.825 1.00 90.00 146 ILE A O 1
ATOM 1156 N N . GLU A 1 147 ? -0.763 -3.918 -2.245 1.00 89.62 147 GLU A N 1
ATOM 1157 C CA . GLU A 1 147 ? -0.071 -4.296 -3.483 1.00 89.62 147 GLU A CA 1
ATOM 1158 C C . GLU A 1 147 ? 1.233 -3.512 -3.667 1.00 89.62 147 GLU A C 1
ATOM 1160 O O . GLU A 1 147 ? 2.281 -4.117 -3.880 1.00 89.62 147 GLU A O 1
ATOM 1165 N N . LEU A 1 148 ? 1.198 -2.183 -3.505 1.00 86.88 148 LEU A N 1
ATOM 1166 C CA . LEU A 1 148 ? 2.383 -1.319 -3.589 1.00 86.88 148 LEU A CA 1
ATOM 1167 C C . LEU A 1 148 ? 3.444 -1.683 -2.553 1.00 86.88 148 LEU A C 1
ATOM 1169 O O . LEU A 1 148 ? 4.630 -1.547 -2.815 1.00 86.88 148 LEU A O 1
ATOM 1173 N N . SER A 1 149 ? 3.028 -2.154 -1.379 1.00 84.12 149 SER A N 1
ATOM 1174 C CA . SER A 1 149 ? 3.955 -2.528 -0.316 1.00 84.12 149 SER A CA 1
ATOM 1175 C C . SER A 1 149 ? 4.542 -3.939 -0.469 1.00 84.12 149 SER A C 1
ATOM 1177 O O . SER A 1 149 ? 5.449 -4.302 0.278 1.00 84.12 149 SER A O 1
ATOM 1179 N N . GLN A 1 150 ? 4.017 -4.748 -1.394 1.00 82.62 150 GLN A N 1
ATOM 1180 C CA . GLN A 1 150 ? 4.546 -6.073 -1.742 1.00 82.62 150 GLN A CA 1
ATOM 1181 C C . GLN A 1 150 ? 5.385 -6.071 -3.029 1.00 82.62 150 GLN A C 1
ATOM 1183 O O . GLN A 1 150 ? 6.011 -7.092 -3.324 1.00 82.62 150 GLN A O 1
ATOM 1188 N N . TYR A 1 151 ? 5.358 -4.971 -3.787 1.00 73.62 151 TYR A N 1
ATOM 1189 C CA . TYR A 1 151 ? 6.135 -4.766 -5.011 1.00 73.62 151 TYR A CA 1
ATOM 1190 C C . TYR A 1 151 ? 7.628 -4.585 -4.708 1.00 73.62 151 TYR A C 1
ATOM 1192 O O . TYR A 1 151 ? 8.446 -5.191 -5.439 1.00 73.62 151 TYR A O 1
#

Foldseek 3Di:
DVVCVVCVCVVCPPCPVVVVVVVVVVVVVVVCVVCVPPVVVVVVVVVVVVVVVVVLVVVLVVLLVVLLVLCCLQAVVLCVLDVDSLLSLVLCLQQLHLVSLCVGDSVVRDPPVSSVVSNVSSVVGPHDDDDPVSSVVSNVSSVVSNVSVVD

Sequence (151 aa):
MRSIRSHIDSLLGEHKAELSAMNLAVAHSLGRYKVKFNPEKIDTMIVQAVSLLDDLDKELNNYVMRCREWYGWHFPELGKLVQDHQAFAKVVKTIGMRQNAINADLSGILPEELEAKVKEEAEISMGTDISELDLIHISGLCDQIIELSQY

Organism: NCBI:txid53326

Radius of gyration: 30.05 Å; chains: 1; bounding box: 59×23×84 Å